Protein AF-A0A4Y2MI01-F1 (afdb_monomer_lite)

Structure (mmCIF, N/CA/C/O backbone):
data_AF-A0A4Y2MI01-F1
#
_entry.id   AF-A0A4Y2MI01-F1
#
loop_
_atom_site.group_PDB
_atom_site.id
_atom_site.type_symbol
_atom_site.label_atom_id
_atom_site.label_alt_id
_atom_site.label_comp_id
_atom_site.label_asym_id
_atom_site.label_entity_id
_atom_site.label_seq_id
_atom_site.pdbx_PDB_ins_code
_atom_site.Cartn_x
_atom_site.Cartn_y
_atom_site.Cartn_z
_atom_site.occupancy
_atom_site.B_iso_or_equiv
_atom_site.auth_seq_id
_atom_site.auth_comp_id
_atom_site.auth_asym_id
_atom_site.auth_atom_id
_atom_site.pdbx_PDB_model_num
ATOM 1 N N . MET A 1 1 ? -54.831 26.199 62.298 1.00 36.19 1 MET A N 1
ATOM 2 C CA . MET A 1 1 ? -54.336 25.929 60.932 1.00 36.19 1 MET A CA 1
ATOM 3 C C . MET A 1 1 ? -53.410 24.727 61.012 1.00 36.19 1 MET A C 1
ATOM 5 O O . MET A 1 1 ? -52.321 24.852 61.553 1.00 36.19 1 MET A O 1
ATOM 9 N N . HIS A 1 2 ? -53.890 23.553 60.602 1.00 41.91 2 HIS A N 1
ATOM 10 C CA . HIS A 1 2 ? -53.070 22.347 60.494 1.00 41.91 2 HIS A CA 1
ATOM 11 C C . HIS A 1 2 ? -52.452 22.337 59.089 1.00 41.91 2 HIS A C 1
ATOM 13 O O . HIS A 1 2 ? -53.153 22.572 58.108 1.00 41.91 2 HIS A O 1
ATOM 19 N N . TRP A 1 3 ? -51.149 22.118 58.976 1.00 38.75 3 TRP A N 1
ATOM 20 C CA . TRP A 1 3 ? -50.514 21.849 57.686 1.00 38.75 3 TRP A CA 1
ATOM 21 C C . TRP A 1 3 ? -50.554 20.329 57.453 1.00 38.75 3 TRP A C 1
ATOM 23 O O . TRP A 1 3 ? -50.405 19.576 58.418 1.00 38.75 3 TRP A O 1
ATOM 33 N N . PRO A 1 4 ? -50.804 19.833 56.230 1.00 50.03 4 PRO A N 1
ATOM 34 C CA . PRO A 1 4 ? -50.780 18.401 55.983 1.00 50.03 4 PRO A CA 1
ATOM 35 C C . PRO A 1 4 ? -49.330 17.921 55.857 1.00 50.03 4 PRO A C 1
ATOM 37 O O . PRO A 1 4 ? -48.544 18.459 55.078 1.00 50.03 4 PRO A O 1
ATOM 40 N N . THR A 1 5 ? -48.981 16.888 56.620 1.00 53.59 5 THR A N 1
ATOM 41 C CA . THR A 1 5 ? -47.731 16.145 56.458 1.00 53.59 5 THR A CA 1
ATOM 42 C C . THR A 1 5 ? -47.745 15.441 55.106 1.00 53.59 5 THR A C 1
ATOM 44 O O . THR A 1 5 ? -48.497 14.491 54.905 1.00 53.59 5 THR A O 1
ATOM 47 N N . ILE A 1 6 ? -46.926 15.915 54.164 1.00 52.81 6 ILE A N 1
ATOM 48 C CA . ILE A 1 6 ? -46.705 15.222 52.893 1.00 52.81 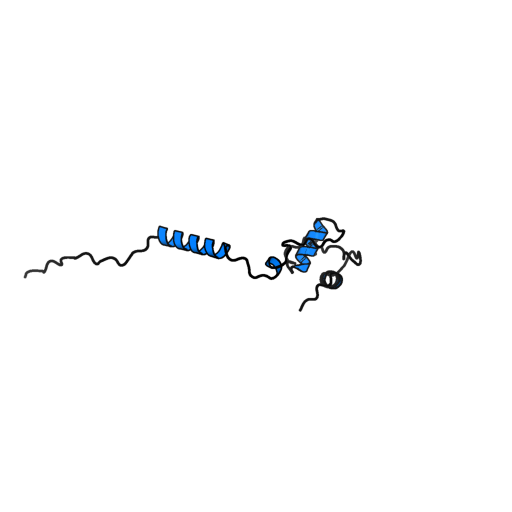6 ILE A CA 1
ATOM 49 C C . ILE A 1 6 ? -45.888 13.968 53.211 1.00 52.81 6 ILE A C 1
ATOM 51 O O . ILE A 1 6 ? -44.682 14.026 53.440 1.00 52.81 6 ILE A O 1
ATOM 55 N N . SER A 1 7 ? -46.581 12.832 53.286 1.00 57.00 7 SER A N 1
ATOM 56 C CA . SER A 1 7 ? -45.966 11.510 53.282 1.00 57.00 7 SER A CA 1
ATOM 57 C C . SER A 1 7 ? -45.394 11.266 51.889 1.00 57.00 7 SER A C 1
ATOM 59 O O . SER A 1 7 ? -46.128 11.021 50.932 1.00 57.00 7 SER A O 1
ATOM 61 N N . SER A 1 8 ? -44.077 11.392 51.757 1.00 55.19 8 SER A N 1
ATOM 62 C CA . SER A 1 8 ? -43.373 11.029 50.531 1.00 55.19 8 SER A CA 1
ATOM 63 C C . SER A 1 8 ? -43.271 9.508 50.458 1.00 55.19 8 SER A C 1
ATOM 65 O O . SER A 1 8 ? -42.322 8.910 50.963 1.00 55.19 8 SER A O 1
ATOM 67 N N . HIS A 1 9 ? -44.264 8.863 49.848 1.00 56.53 9 HIS A N 1
ATOM 68 C CA . HIS A 1 9 ? -44.104 7.490 49.379 1.00 56.53 9 HIS A CA 1
ATOM 69 C C . HIS A 1 9 ? -42.970 7.443 48.339 1.00 56.53 9 HIS A C 1
ATOM 71 O O . HIS A 1 9 ?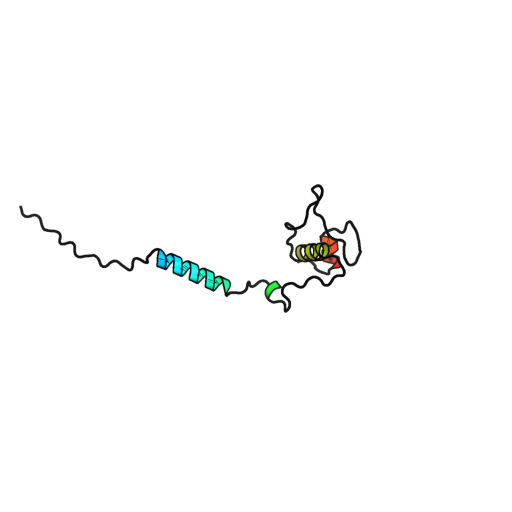 -42.922 8.316 47.467 1.00 56.53 9 HIS A O 1
ATOM 77 N N . PRO A 1 10 ? -42.046 6.466 48.406 1.00 54.25 10 PRO A N 1
ATOM 78 C CA . PRO A 1 10 ? -40.988 6.350 47.416 1.00 54.25 10 PRO A CA 1
ATOM 79 C C . PRO A 1 10 ? -41.616 6.045 46.055 1.00 54.25 10 PRO A C 1
ATOM 81 O O . PRO A 1 10 ? -42.286 5.030 45.870 1.00 54.25 10 PRO A O 1
ATOM 84 N N . ILE A 1 11 ? -41.410 6.958 45.108 1.00 55.97 11 ILE A N 1
ATOM 85 C CA . ILE A 1 11 ? -41.735 6.759 43.697 1.00 55.97 11 ILE A CA 1
ATOM 86 C C . ILE A 1 11 ? -40.931 5.533 43.239 1.00 55.97 11 ILE A C 1
ATOM 88 O O . ILE A 1 11 ? -39.715 5.512 43.453 1.00 55.97 11 ILE A O 1
ATOM 92 N N . PRO A 1 12 ? -41.555 4.500 42.645 1.00 49.97 12 PRO A N 1
ATOM 93 C CA . PRO A 1 12 ? -40.813 3.346 42.167 1.00 49.97 12 PRO A CA 1
ATOM 94 C C . PRO A 1 12 ? -39.921 3.814 41.014 1.00 49.97 12 PRO A C 1
ATOM 96 O O . PRO A 1 12 ? -40.409 4.169 39.942 1.00 49.97 12 PRO A O 1
ATOM 99 N N . SER A 1 13 ? -38.613 3.881 41.275 1.00 56.06 13 SER A N 1
ATOM 100 C CA . SER A 1 13 ? -37.599 4.244 40.289 1.00 56.06 13 SER A CA 1
ATOM 101 C C . SER A 1 13 ? -37.677 3.258 39.127 1.00 56.06 13 SER A C 1
ATOM 103 O O . SER A 1 13 ? -37.401 2.064 39.260 1.00 56.06 13 SER A O 1
ATOM 105 N N . SER A 1 14 ? -38.128 3.772 37.987 1.00 59.22 14 SER A N 1
ATOM 106 C CA . SER A 1 14 ? -38.079 3.110 36.6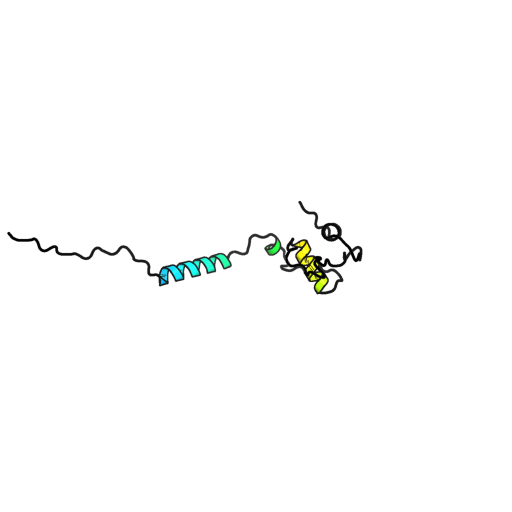94 1.00 59.22 14 SER A CA 1
ATOM 107 C C . SER A 1 14 ? -36.619 2.829 36.347 1.00 59.22 14 SER A C 1
ATOM 109 O O . SER A 1 14 ? -35.959 3.699 35.790 1.00 59.22 14 SER A O 1
ATOM 111 N N . SER A 1 15 ? -36.133 1.629 36.680 1.00 66.38 15 SER A N 1
ATOM 112 C CA . SER A 1 15 ? -34.917 1.002 36.142 1.00 66.38 15 SER A CA 1
ATOM 113 C C . SER A 1 15 ? -33.811 1.998 35.761 1.00 66.38 15 SER A C 1
ATOM 115 O O . SER A 1 15 ? -33.566 2.232 34.574 1.00 66.38 15 SER A O 1
ATOM 117 N N . GLU A 1 16 ? -33.156 2.611 36.747 1.00 68.25 16 GLU A N 1
ATOM 118 C CA . GLU A 1 16 ? -31.948 3.396 36.490 1.00 68.25 16 GLU A CA 1
ATOM 119 C C . GLU A 1 16 ? -30.834 2.442 36.057 1.00 68.25 16 GLU A C 1
ATOM 121 O O . GLU A 1 16 ? -30.147 1.827 36.872 1.00 68.25 16 GLU A O 1
ATOM 126 N N . ILE A 1 17 ? -30.703 2.265 34.742 1.00 73.19 17 ILE A N 1
ATOM 127 C CA . ILE A 1 17 ? -29.620 1.489 34.146 1.00 73.19 17 ILE A CA 1
ATOM 128 C C . ILE A 1 17 ? -28.316 2.144 34.591 1.00 73.19 17 ILE A C 1
ATOM 130 O O . ILE A 1 17 ? -28.054 3.313 34.297 1.00 73.19 17 ILE A O 1
ATOM 134 N N . THR A 1 18 ? -27.498 1.387 35.312 1.00 85.44 18 THR A N 1
ATOM 135 C CA . THR A 1 18 ? -26.257 1.920 35.875 1.00 85.44 18 THR A CA 1
ATOM 136 C C . THR A 1 18 ? -25.252 2.241 34.765 1.00 85.44 18 THR A C 1
ATOM 138 O O . THR A 1 18 ? -25.257 1.636 33.689 1.00 85.44 18 THR A O 1
ATOM 141 N N . PHE A 1 19 ? -24.323 3.166 35.022 1.00 85.06 19 PHE A N 1
ATOM 142 C CA . PHE A 1 19 ? -23.240 3.480 34.079 1.00 85.06 19 PHE A CA 1
ATOM 143 C C . PHE A 1 19 ? -22.452 2.227 33.650 1.00 85.06 19 PHE A C 1
ATOM 145 O O . PHE A 1 19 ? -22.106 2.072 32.479 1.00 85.06 19 PHE A O 1
ATOM 152 N N . LEU A 1 20 ? -22.220 1.303 34.588 1.00 89.81 20 LEU A N 1
ATOM 153 C CA . LEU A 1 20 ? -21.534 0.032 34.346 1.00 89.81 20 LEU A CA 1
ATOM 154 C C . LEU A 1 20 ? -22.307 -0.870 33.377 1.00 89.81 20 LEU A C 1
ATOM 156 O O . LEU A 1 20 ? -21.699 -1.493 32.504 1.00 89.81 20 LEU A O 1
ATOM 160 N N . GLU A 1 21 ? -23.636 -0.917 33.478 1.00 89.31 21 GLU A N 1
ATOM 161 C CA . GLU A 1 21 ? -24.471 -1.641 32.516 1.00 89.31 21 GLU A CA 1
ATOM 162 C C . GLU A 1 21 ? -24.427 -1.011 31.125 1.00 89.31 21 GLU A C 1
ATOM 164 O O . GLU A 1 21 ? -24.303 -1.735 30.138 1.00 89.31 21 GLU A O 1
ATOM 169 N N . LEU A 1 22 ? -24.493 0.320 31.027 1.00 91.25 22 LEU A N 1
ATOM 170 C CA . LEU A 1 22 ? -24.395 1.023 29.743 1.00 91.25 22 LEU A CA 1
ATOM 171 C C . LEU A 1 22 ? -23.039 0.775 29.074 1.00 91.25 22 LEU A C 1
ATOM 173 O O . LEU A 1 22 ? -22.982 0.454 27.885 1.00 91.25 22 LEU A O 1
ATOM 177 N N . 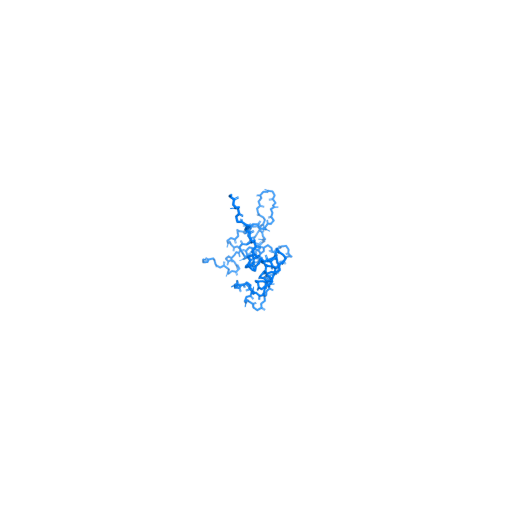PHE A 1 23 ? -21.954 0.858 29.846 1.00 89.25 23 PHE A N 1
ATOM 178 C CA . PHE A 1 23 ? -20.606 0.556 29.373 1.00 89.25 23 PHE A CA 1
ATOM 179 C C . PHE A 1 23 ? -20.487 -0.900 28.902 1.00 89.25 23 PHE A C 1
ATOM 181 O O . PHE A 1 23 ? -19.998 -1.162 27.803 1.00 89.25 23 PHE A O 1
ATOM 188 N N . SER A 1 24 ? -21.009 -1.844 29.688 1.00 87.44 24 SER A N 1
ATOM 189 C CA . SER A 1 24 ? -20.975 -3.272 29.356 1.00 87.44 24 SER A CA 1
ATOM 190 C C . SER A 1 24 ? -21.772 -3.593 28.091 1.00 87.44 24 SER A C 1
ATOM 192 O O . SER A 1 24 ? -21.299 -4.351 27.245 1.00 87.44 24 SER A O 1
ATOM 194 N N . ARG A 1 25 ? -22.952 -2.980 27.909 1.00 91.56 25 ARG A N 1
ATOM 195 C CA . ARG A 1 25 ? -23.761 -3.126 26.686 1.00 91.56 25 ARG A CA 1
ATOM 196 C C . ARG A 1 25 ? -23.037 -2.568 25.462 1.00 91.56 25 ARG A C 1
ATOM 198 O O . ARG A 1 25 ? -23.049 -3.213 24.418 1.00 91.56 25 ARG A O 1
ATOM 205 N N . LYS A 1 26 ? -22.359 -1.424 25.595 1.00 92.12 26 LYS A N 1
ATOM 206 C CA . LYS A 1 26 ? -21.582 -0.818 24.504 1.00 92.12 26 LYS A CA 1
ATOM 207 C C . LYS A 1 26 ? -20.384 -1.680 24.098 1.00 92.12 26 LYS A C 1
ATOM 209 O O . LYS A 1 26 ? -20.154 -1.888 22.910 1.00 92.12 26 LYS A O 1
ATOM 214 N N . GLU A 1 27 ? -19.657 -2.240 25.063 1.00 90.19 27 GLU A N 1
ATOM 215 C CA . GLU A 1 27 ? -18.561 -3.169 24.764 1.00 90.19 27 GLU A CA 1
ATOM 216 C C . GLU A 1 27 ? -19.067 -4.495 24.177 1.00 90.19 27 GLU A C 1
ATOM 218 O O . GLU A 1 27 ? -18.420 -5.054 23.292 1.00 90.19 27 GLU A O 1
ATOM 223 N N . ALA A 1 28 ? -20.234 -4.986 24.607 1.00 87.94 28 ALA A N 1
ATOM 224 C CA . ALA A 1 28 ? -20.869 -6.159 24.009 1.00 87.94 28 ALA A CA 1
ATOM 225 C C . ALA A 1 28 ? -21.286 -5.905 22.549 1.00 87.94 28 ALA A C 1
ATOM 227 O O . ALA A 1 28 ? -20.989 -6.734 21.692 1.00 87.94 28 ALA A O 1
ATOM 228 N N . GLN A 1 29 ? -21.881 -4.745 22.248 1.00 86.19 29 GLN A N 1
ATOM 229 C CA . GLN A 1 29 ? -22.230 -4.336 20.879 1.00 86.19 29 GLN A CA 1
ATOM 230 C C . GLN A 1 29 ? -20.997 -4.243 19.979 1.00 86.19 29 GLN A C 1
ATOM 232 O O . GLN A 1 29 ? -20.951 -4.861 18.917 1.00 86.19 29 GLN A O 1
ATOM 237 N N . LYS A 1 30 ? -19.948 -3.565 20.449 1.00 82.25 30 LYS A N 1
ATOM 238 C CA . LYS A 1 30 ? -18.664 -3.495 19.748 1.00 82.25 30 LYS A CA 1
ATOM 239 C C . LYS A 1 30 ? -18.110 -4.895 19.480 1.00 82.25 30 LYS A C 1
ATOM 241 O O . LYS A 1 30 ? -17.741 -5.194 18.352 1.00 82.25 30 LYS A O 1
ATOM 246 N N . LYS A 1 31 ? -18.102 -5.793 20.475 1.00 81.94 31 LYS A N 1
ATOM 247 C CA . LYS A 1 31 ? -17.686 -7.197 20.284 1.00 81.94 31 LYS A CA 1
ATOM 248 C C . LYS A 1 31 ? -18.526 -7.919 19.229 1.00 81.94 31 LYS A C 1
ATOM 250 O O . LYS A 1 31 ? -17.951 -8.668 18.449 1.00 81.94 31 LYS A O 1
ATOM 255 N N . THR A 1 32 ? -19.840 -7.695 19.172 1.00 82.00 32 THR A N 1
ATOM 256 C CA . THR A 1 32 ? -20.690 -8.293 18.129 1.00 82.00 32 THR A CA 1
ATOM 257 C C . THR A 1 32 ? -20.427 -7.716 16.739 1.00 82.00 32 THR A C 1
ATOM 259 O O . THR A 1 32 ? -20.471 -8.466 15.771 1.00 82.00 32 THR A O 1
ATOM 262 N N . GLU A 1 33 ? -20.070 -6.434 16.626 1.00 79.69 33 GLU A N 1
ATOM 263 C CA . GLU A 1 33 ? -19.648 -5.826 15.354 1.00 79.69 33 GLU A CA 1
ATOM 264 C C . GLU A 1 33 ? -18.345 -6.451 14.831 1.00 79.69 33 GLU A C 1
ATOM 266 O O . GLU A 1 33 ? -18.237 -6.719 13.638 1.00 79.69 33 GLU A O 1
ATOM 271 N N . TRP A 1 34 ? -17.392 -6.785 15.712 1.00 74.69 34 TRP A N 1
ATOM 272 C CA . TRP A 1 34 ? -16.165 -7.504 15.327 1.00 74.69 34 TRP A CA 1
ATOM 273 C C . TRP A 1 34 ? -16.416 -8.924 14.802 1.00 74.69 34 TRP A C 1
ATOM 275 O O . TRP A 1 34 ? -15.573 -9.462 14.084 1.00 74.69 34 TRP A O 1
ATOM 285 N N . LEU A 1 35 ? -17.545 -9.548 15.155 1.00 80.38 35 LEU A N 1
ATOM 286 C CA . LEU A 1 35 ? -17.903 -10.882 14.664 1.00 80.38 35 LEU A CA 1
ATOM 287 C C . LEU A 1 35 ? -18.450 -10.860 13.235 1.00 80.38 35 LEU A C 1
ATOM 289 O O . LEU A 1 35 ? -18.536 -11.917 12.612 1.00 80.38 35 LEU A O 1
ATOM 293 N N . VAL A 1 36 ? -18.815 -9.687 12.711 1.00 78.81 36 VAL A N 1
ATOM 294 C CA . VAL A 1 36 ? -19.255 -9.534 11.326 1.00 78.81 36 VAL A CA 1
ATOM 295 C C . VAL A 1 36 ? -18.016 -9.279 10.466 1.00 78.81 36 VAL A C 1
ATOM 297 O O . VAL A 1 36 ? -17.419 -8.203 10.559 1.00 78.81 36 VAL A O 1
ATOM 300 N N . PRO A 1 37 ? -17.595 -10.234 9.614 1.00 68.50 37 PRO A N 1
ATOM 301 C CA . PRO A 1 37 ? -16.480 -9.995 8.715 1.00 68.50 37 PRO A CA 1
ATOM 302 C C . PRO A 1 37 ? -16.841 -8.834 7.779 1.00 68.50 37 PRO A C 1
ATOM 304 O O . PRO A 1 37 ? -17.964 -8.808 7.261 1.00 68.50 37 PRO A O 1
ATOM 307 N N . PRO A 1 38 ? -15.918 -7.894 7.512 1.00 69.06 38 PRO A N 1
ATOM 308 C CA . PRO A 1 38 ? -16.169 -6.809 6.578 1.00 69.06 38 PRO A CA 1
ATOM 309 C C . PRO A 1 38 ? -16.658 -7.358 5.236 1.00 69.06 38 PRO A C 1
ATOM 311 O O . PRO A 1 38 ? -16.056 -8.265 4.660 1.00 69.06 38 PRO A O 1
ATOM 314 N N . SER A 1 39 ? -17.735 -6.785 4.703 1.00 65.44 39 SER A N 1
ATOM 315 C CA . SER A 1 39 ? -18.364 -7.212 3.446 1.00 65.44 39 SER A CA 1
ATOM 316 C C . SER A 1 39 ? -17.545 -6.870 2.195 1.00 65.44 39 SER A C 1
ATOM 318 O O . SER A 1 39 ? -18.042 -6.997 1.074 1.00 65.44 39 SER A O 1
ATOM 320 N N . HIS A 1 40 ? -16.286 -6.463 2.362 1.00 66.62 40 HIS A N 1
ATOM 321 C CA . HIS A 1 40 ? -15.409 -6.126 1.256 1.00 66.62 40 HIS A CA 1
ATOM 322 C C . HIS A 1 40 ? -15.046 -7.381 0.461 1.00 66.62 40 HIS A C 1
A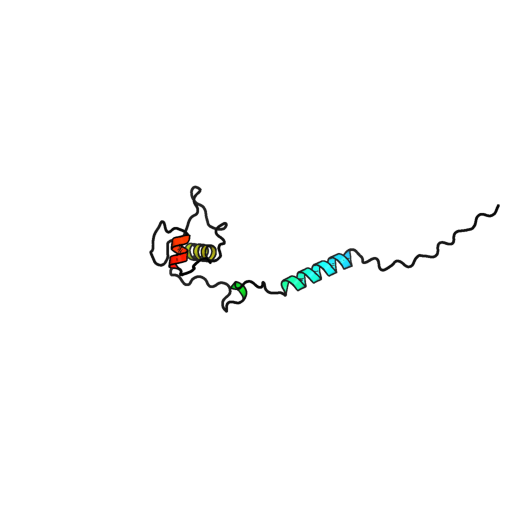TOM 324 O O . HIS A 1 40 ? -14.684 -8.417 1.022 1.00 66.62 40 HIS A O 1
ATOM 330 N N . HIS A 1 41 ? -15.096 -7.272 -0.868 1.00 62.66 41 HIS A N 1
ATOM 331 C CA . HIS A 1 41 ? -14.750 -8.347 -1.803 1.00 62.66 41 HIS A CA 1
ATOM 332 C C . HIS A 1 41 ? -13.369 -8.972 -1.510 1.00 62.66 41 HIS A C 1
ATOM 334 O O . HIS A 1 41 ? -13.175 -10.167 -1.721 1.00 62.66 41 HIS A O 1
ATOM 340 N N . TRP A 1 42 ? -12.444 -8.195 -0.931 1.00 59.41 42 TRP A N 1
ATOM 341 C CA . TRP A 1 42 ? -11.112 -8.641 -0.519 1.00 59.41 42 TRP A CA 1
ATOM 342 C C . TRP A 1 42 ? -11.131 -9.720 0.584 1.00 59.41 42 TRP A C 1
ATOM 344 O O . TRP A 1 42 ? -10.297 -10.623 0.567 1.00 59.41 42 TRP A O 1
ATOM 354 N N . TYR A 1 43 ? -12.117 -9.704 1.490 1.00 61.91 43 TYR A N 1
ATOM 355 C CA . TYR A 1 43 ? -12.290 -10.741 2.520 1.00 61.91 43 TYR A CA 1
ATOM 356 C C . TYR A 1 43 ? -12.982 -12.010 1.998 1.00 61.91 43 TYR A C 1
ATOM 358 O O . TYR A 1 43 ? -12.870 -13.065 2.619 1.00 61.91 43 TYR A O 1
ATOM 366 N N . LYS A 1 44 ? -13.681 -11.933 0.855 1.00 63.94 44 LYS A N 1
ATOM 367 C CA . LYS A 1 44 ? -14.378 -13.075 0.228 1.00 63.94 44 LYS A CA 1
ATOM 368 C C . LYS A 1 44 ? -13.488 -13.888 -0.718 1.00 63.94 44 LYS A C 1
ATOM 370 O O . LYS A 1 44 ? -13.874 -14.976 -1.143 1.00 63.94 44 LYS A O 1
ATOM 375 N N . GLY A 1 45 ? -12.307 -13.381 -1.069 1.00 57.56 45 GLY A N 1
ATOM 376 C CA . GLY A 1 45 ? -11.337 -14.120 -1.870 1.00 57.56 45 GLY A CA 1
ATOM 377 C C . GLY A 1 45 ? -10.733 -15.278 -1.076 1.00 57.56 45 GLY A C 1
ATOM 378 O O . GLY A 1 45 ? -10.377 -15.115 0.086 1.00 57.56 45 GLY A O 1
ATOM 379 N N . LYS A 1 46 ? -10.529 -16.442 -1.713 1.00 57.62 46 LYS A N 1
ATOM 380 C CA . LYS A 1 46 ? -9.918 -17.645 -1.096 1.00 57.62 46 LYS A CA 1
ATOM 381 C C . LYS A 1 46 ? -8.491 -17.438 -0.541 1.00 57.62 46 LYS A C 1
ATOM 383 O O . LYS A 1 46 ? -7.886 -18.392 -0.060 1.00 57.62 46 LYS A O 1
ATOM 388 N N . LYS A 1 47 ? -7.929 -16.229 -0.639 1.00 54.22 47 LYS A N 1
ATOM 389 C CA . LYS A 1 47 ? -6.584 -15.857 -0.192 1.00 54.22 47 LYS A CA 1
ATOM 390 C C . LYS A 1 47 ? -6.571 -14.391 0.281 1.00 54.22 47 LYS A C 1
ATOM 392 O O . LYS A 1 47 ? -6.300 -13.498 -0.525 1.00 54.22 47 LYS A O 1
ATOM 397 N N . PRO A 1 48 ? -6.857 -14.119 1.564 1.00 45.44 48 PRO A N 1
ATOM 398 C CA . PRO A 1 48 ? -6.579 -12.817 2.159 1.00 45.44 48 PRO A CA 1
ATOM 399 C C . PRO A 1 48 ? -5.070 -12.567 2.050 1.00 45.44 48 PRO A C 1
ATOM 401 O O . PRO A 1 48 ? -4.275 -13.418 2.440 1.00 45.44 48 PRO A O 1
ATOM 404 N N . GLY A 1 49 ? -4.664 -11.441 1.465 1.00 52.88 49 GLY A N 1
ATOM 405 C CA . GLY A 1 49 ? -3.244 -11.122 1.303 1.00 52.88 49 GLY A CA 1
ATOM 406 C C . GLY A 1 49 ? -2.545 -11.863 0.164 1.00 52.88 49 GLY A C 1
ATOM 407 O O . GLY A 1 49 ? -1.403 -12.289 0.334 1.00 52.88 49 GLY A O 1
ATOM 408 N N . LEU A 1 50 ? -3.187 -11.997 -1.006 1.00 52.19 50 LEU A N 1
ATOM 409 C CA . LEU A 1 50 ? -2.456 -12.312 -2.233 1.00 52.19 50 LEU A CA 1
ATOM 410 C C . LEU A 1 50 ? -1.396 -11.219 -2.455 1.00 52.19 50 LEU A C 1
ATOM 412 O O . LEU A 1 50 ? -1.660 -10.173 -3.045 1.00 52.19 50 LEU A O 1
ATOM 416 N N . SER A 1 51 ? -0.187 -11.452 -1.944 1.00 58.53 51 SER A N 1
ATOM 417 C CA . SER A 1 51 ? 1.018 -10.872 -2.513 1.00 58.53 51 SER A CA 1
ATOM 418 C C . SER A 1 51 ? 0.902 -11.132 -4.006 1.00 58.53 51 SER A C 1
ATOM 420 O O . SER A 1 51 ? 0.687 -12.276 -4.423 1.00 58.53 51 SER A O 1
ATOM 422 N N . LEU A 1 52 ? 0.930 -10.067 -4.805 1.00 61.50 52 LEU A N 1
ATOM 423 C CA . LEU A 1 52 ? 1.067 -10.221 -6.240 1.00 61.50 52 LEU A CA 1
ATOM 424 C C . LEU A 1 52 ? 2.333 -11.065 -6.416 1.00 61.50 52 LEU A C 1
ATOM 426 O O . LEU A 1 52 ? 3.414 -10.603 -6.053 1.00 61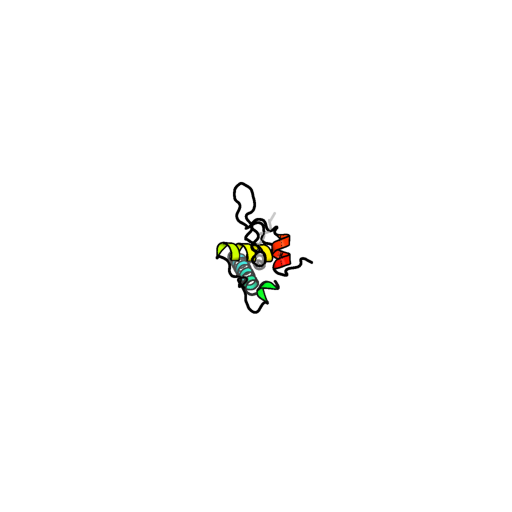.50 52 LEU A O 1
ATOM 430 N N . SER A 1 53 ? 2.184 -12.323 -6.849 1.00 65.50 53 SER A N 1
ATOM 431 C CA . SER A 1 53 ? 3.287 -13.279 -6.996 1.00 65.50 53 SER A CA 1
ATOM 432 C C . SER A 1 53 ? 4.106 -12.881 -8.221 1.00 65.50 53 SER A C 1
ATOM 434 O O . SER A 1 53 ? 4.077 -13.507 -9.275 1.00 65.50 53 SER A O 1
ATOM 436 N N . LEU A 1 54 ? 4.747 -11.729 -8.094 1.00 69.00 54 LEU A N 1
ATOM 437 C CA . LEU A 1 54 ? 5.544 -11.062 -9.094 1.00 69.00 54 LEU A CA 1
ATOM 438 C C . LEU A 1 54 ? 6.994 -11.157 -8.626 1.00 69.00 54 LEU A C 1
ATOM 440 O O . LEU A 1 54 ? 7.252 -10.947 -7.436 1.00 69.00 54 LEU A O 1
ATOM 444 N N . PRO A 1 55 ? 7.940 -11.451 -9.529 1.00 70.88 55 PRO A N 1
ATOM 445 C CA . PRO A 1 55 ? 9.358 -11.485 -9.206 1.00 70.88 55 PRO A CA 1
ATOM 446 C C . PRO A 1 55 ? 9.851 -10.051 -8.969 1.00 70.88 55 PRO A C 1
ATOM 448 O O . PRO A 1 55 ? 10.382 -9.396 -9.859 1.00 70.88 55 PRO A O 1
ATOM 451 N N . CYS A 1 56 ? 9.610 -9.531 -7.771 1.00 75.56 56 CYS A N 1
ATOM 452 C CA . CYS A 1 56 ? 10.050 -8.216 -7.336 1.00 75.56 56 CYS A CA 1
ATOM 453 C C . CYS A 1 56 ? 10.447 -8.272 -5.860 1.00 75.56 56 CYS A C 1
ATOM 455 O O . CYS A 1 56 ? 10.050 -9.181 -5.126 1.00 75.56 56 CYS A O 1
ATOM 457 N N . ASP A 1 57 ? 11.268 -7.321 -5.427 1.00 82.44 57 ASP A N 1
ATOM 458 C CA . ASP A 1 57 ? 11.680 -7.236 -4.033 1.00 82.44 57 ASP A CA 1
ATOM 459 C C . ASP A 1 57 ? 10.475 -6.966 -3.107 1.00 82.44 57 ASP A C 1
ATOM 461 O O . ASP A 1 57 ? 9.384 -6.566 -3.527 1.00 82.44 57 ASP A O 1
ATOM 465 N N . ARG A 1 58 ? 10.672 -7.178 -1.804 1.00 82.12 58 ARG A N 1
ATOM 466 C CA . ARG A 1 58 ? 9.614 -7.032 -0.796 1.00 82.12 58 ARG A CA 1
ATOM 467 C C . ARG A 1 58 ? 8.995 -5.627 -0.773 1.00 82.12 58 ARG A C 1
ATOM 469 O O . ARG A 1 58 ? 7.794 -5.499 -0.510 1.00 82.12 58 ARG A O 1
ATOM 476 N N . GLN A 1 59 ? 9.790 -4.584 -1.011 1.00 81.56 59 GLN A N 1
ATOM 477 C CA . GLN A 1 59 ? 9.312 -3.204 -1.015 1.00 81.56 59 GLN A CA 1
ATOM 478 C C . GLN A 1 59 ? 8.452 -2.952 -2.253 1.00 81.56 59 GLN A C 1
ATOM 480 O O . GLN A 1 59 ? 7.331 -2.460 -2.116 1.00 81.56 59 GLN A O 1
ATOM 485 N N . SER A 1 60 ? 8.914 -3.387 -3.426 1.00 81.50 60 SER A N 1
ATOM 486 C CA . SER A 1 60 ? 8.144 -3.337 -4.668 1.00 81.50 60 SER A CA 1
ATOM 487 C C . SER A 1 60 ? 6.829 -4.104 -4.554 1.00 81.50 60 SER A C 1
ATOM 489 O O . SER A 1 60 ? 5.781 -3.548 -4.869 1.00 81.50 60 SER A O 1
ATOM 491 N N . SER A 1 61 ? 6.845 -5.324 -4.007 1.00 81.62 61 SER A N 1
ATOM 492 C CA . SER A 1 61 ? 5.633 -6.130 -3.789 1.00 81.62 61 SER A CA 1
ATOM 493 C C . SER A 1 61 ? 4.626 -5.408 -2.884 1.00 81.62 61 SER A C 1
ATOM 495 O O . SER A 1 61 ? 3.448 -5.305 -3.220 1.00 81.62 61 SER A O 1
ATOM 497 N N . THR A 1 62 ? 5.097 -4.809 -1.784 1.00 82.06 62 THR A N 1
ATOM 498 C CA . THR A 1 62 ? 4.242 -4.034 -0.868 1.00 82.06 62 THR A CA 1
ATOM 499 C C . THR A 1 62 ? 3.656 -2.793 -1.545 1.00 82.06 62 THR A C 1
ATOM 501 O O . THR A 1 62 ? 2.465 -2.512 -1.396 1.00 82.06 62 THR A O 1
ATOM 504 N N . CYS A 1 63 ? 4.468 -2.048 -2.302 1.00 84.69 63 CYS A N 1
ATOM 505 C CA . CYS A 1 63 ? 4.009 -0.874 -3.040 1.00 84.69 63 CYS A CA 1
ATOM 506 C C . CYS A 1 63 ? 2.982 -1.241 -4.118 1.00 84.69 63 CYS A C 1
ATOM 508 O O . CYS A 1 63 ? 1.980 -0.543 -4.249 1.00 84.69 63 CYS A O 1
ATOM 510 N N . LEU A 1 64 ? 3.186 -2.346 -4.843 1.00 84.38 64 LEU A N 1
ATOM 511 C CA . LEU A 1 64 ? 2.240 -2.836 -5.847 1.00 84.38 64 LEU A CA 1
ATOM 512 C C . LEU A 1 64 ? 0.915 -3.272 -5.211 1.00 84.38 64 LEU A C 1
ATOM 514 O O . LEU A 1 64 ? -0.139 -2.869 -5.691 1.00 84.38 64 LEU A O 1
ATOM 518 N N . SER A 1 65 ? 0.941 -4.018 -4.100 1.00 82.50 65 SER A N 1
ATOM 519 C CA . SER A 1 65 ? -0.283 -4.386 -3.374 1.00 82.50 65 SER A CA 1
ATOM 520 C C . SER A 1 65 ? -1.069 -3.159 -2.904 1.00 82.50 65 SER A C 1
ATOM 522 O O . SER A 1 65 ? -2.292 -3.130 -3.031 1.00 82.50 65 SER A O 1
ATOM 524 N N . ARG A 1 66 ? -0.383 -2.123 -2.401 1.00 85.12 66 ARG A N 1
ATOM 525 C CA . ARG A 1 66 ? -1.026 -0.856 -2.013 1.00 85.12 66 ARG A CA 1
ATOM 526 C C . ARG A 1 66 ? -1.603 -0.110 -3.207 1.00 85.12 66 ARG A C 1
ATOM 528 O O . ARG A 1 66 ? -2.705 0.411 -3.095 1.00 85.12 66 ARG A O 1
ATOM 535 N N . LEU A 1 67 ? -0.877 -0.078 -4.324 1.00 84.81 67 LEU A N 1
ATOM 536 C CA . LEU A 1 67 ? -1.322 0.564 -5.555 1.00 84.81 67 LEU A CA 1
ATOM 537 C C . LEU A 1 67 ? -2.587 -0.105 -6.116 1.00 84.81 67 LEU A C 1
ATOM 539 O O . LEU A 1 67 ? -3.535 0.592 -6.444 1.00 84.81 67 LEU A O 1
ATOM 543 N N . VAL A 1 68 ? -2.626 -1.441 -6.163 1.00 82.19 68 VAL A N 1
ATOM 544 C CA . VAL A 1 68 ? -3.803 -2.214 -6.608 1.00 82.19 68 VAL A CA 1
ATOM 545 C C . VAL A 1 68 ? -5.000 -2.037 -5.671 1.00 82.19 68 VAL A C 1
ATOM 547 O O . VAL A 1 68 ? -6.139 -2.076 -6.116 1.00 82.19 68 VAL A O 1
ATOM 550 N N . SER A 1 69 ? -4.750 -1.810 -4.381 1.00 79.62 69 SER A N 1
ATOM 551 C CA . SER A 1 69 ? -5.806 -1.575 -3.386 1.00 79.62 69 SER A CA 1
ATOM 552 C C . SER A 1 69 ? -6.255 -0.109 -3.310 1.00 79.62 69 SER A C 1
ATOM 554 O O . SER A 1 69 ? -6.942 0.252 -2.362 1.00 79.62 69 SER A O 1
ATOM 556 N N . ASP A 1 70 ? -5.800 0.751 -4.229 1.00 80.69 70 ASP A N 1
ATOM 557 C CA . ASP A 1 70 ? -6.033 2.205 -4.226 1.00 80.69 70 ASP A CA 1
ATOM 558 C C . ASP A 1 70 ? -5.566 2.935 -2.942 1.00 80.69 70 ASP A C 1
ATOM 560 O O . ASP A 1 70 ? -5.898 4.080 -2.646 1.00 80.69 70 ASP A O 1
ATOM 564 N N . HIS A 1 71 ? -4.692 2.308 -2.155 1.00 83.62 71 HIS A N 1
ATOM 565 C CA . HIS A 1 71 ? -4.127 2.893 -0.937 1.00 83.62 71 HIS A CA 1
ATOM 566 C C . HIS A 1 71 ? -2.875 3.729 -1.255 1.00 83.62 71 HIS A C 1
ATOM 568 O O . HIS A 1 71 ? -1.822 3.606 -0.617 1.00 83.62 71 HIS A O 1
ATOM 574 N N . MET A 1 72 ? -2.985 4.612 -2.255 1.00 76.62 72 MET A N 1
ATOM 575 C CA . MET A 1 72 ? -1.871 5.398 -2.803 1.00 76.62 72 MET A CA 1
ATOM 576 C C . MET A 1 72 ? -1.301 6.447 -1.837 1.00 76.62 72 MET A C 1
ATOM 578 O O . MET A 1 72 ? -0.233 7.008 -2.097 1.00 76.62 72 MET A O 1
ATOM 582 N N . ASN A 1 73 ? -2.001 6.749 -0.744 1.00 77.69 73 ASN A N 1
ATOM 583 C CA . ASN A 1 73 ? -1.546 7.692 0.284 1.00 77.69 73 ASN A CA 1
ATOM 584 C C . ASN A 1 73 ? -0.473 7.093 1.202 1.00 77.69 73 ASN A C 1
ATOM 586 O O . ASN A 1 73 ? 0.302 7.830 1.800 1.00 77.69 73 ASN A O 1
ATOM 590 N N . CYS A 1 74 ? -0.381 5.763 1.274 1.00 72.69 74 CYS A N 1
ATOM 591 C CA . CYS A 1 74 ? 0.595 5.053 2.103 1.00 72.69 74 CYS A CA 1
ATOM 592 C C . CYS A 1 74 ? 1.863 4.648 1.327 1.00 72.69 74 CYS A C 1
ATOM 594 O O . CYS A 1 74 ? 2.612 3.769 1.771 1.00 72.69 74 CYS A O 1
ATOM 596 N N . LEU A 1 75 ? 2.076 5.219 0.139 1.00 79.50 75 LEU A N 1
ATOM 597 C CA . LEU A 1 75 ? 3.282 4.995 -0.656 1.00 79.50 75 LEU A CA 1
ATOM 598 C C . LEU A 1 75 ? 4.434 5.859 -0.139 1.00 79.50 75 LEU A C 1
ATOM 600 O O . LEU A 1 75 ? 4.229 6.957 0.373 1.00 79.50 75 LEU A O 1
ATOM 604 N N . THR A 1 76 ? 5.655 5.343 -0.261 1.00 81.94 76 THR A N 1
ATOM 605 C CA . THR A 1 76 ? 6.864 6.041 0.180 1.00 81.94 76 THR A CA 1
ATOM 606 C C . THR A 1 76 ? 7.115 7.279 -0.683 1.00 81.94 76 THR A C 1
ATOM 608 O O . THR A 1 76 ? 6.918 7.247 -1.899 1.00 81.94 76 THR A O 1
ATOM 611 N N . TYR A 1 77 ? 7.581 8.360 -0.060 1.00 82.00 77 TYR A N 1
ATOM 612 C CA . TYR A 1 77 ? 8.013 9.582 -0.738 1.00 82.00 77 TYR A CA 1
ATOM 613 C C . TYR A 1 77 ? 9.542 9.699 -0.690 1.00 82.00 77 TYR A C 1
ATOM 615 O O . TYR A 1 77 ? 10.152 9.379 0.328 1.00 82.00 77 TYR A O 1
ATOM 623 N N . SER A 1 78 ? 10.148 10.183 -1.772 1.00 81.38 78 SER A N 1
ATOM 624 C CA . SER A 1 78 ? 11.550 10.617 -1.838 1.00 81.38 78 SER A CA 1
ATOM 625 C C . SER A 1 78 ? 11.603 11.962 -2.546 1.00 81.38 78 SER A C 1
ATOM 627 O O . SER A 1 78 ? 10.942 12.129 -3.568 1.00 81.38 78 SER A O 1
ATOM 629 N N . GLU A 1 79 ? 12.357 12.922 -2.003 1.00 87.62 79 GLU A N 1
ATOM 630 C CA . GLU A 1 79 ? 12.550 14.251 -2.614 1.00 87.62 79 GLU A CA 1
ATOM 631 C C . GLU A 1 79 ? 11.224 14.943 -3.004 1.00 87.62 79 GLU A C 1
ATOM 633 O O . GLU A 1 79 ? 11.106 15.571 -4.052 1.00 87.62 79 GLU A O 1
ATOM 638 N N . GLY A 1 80 ? 10.178 14.770 -2.188 1.00 83.94 80 GLY A N 1
ATOM 639 C CA . GLY A 1 80 ? 8.843 15.327 -2.451 1.00 83.94 80 GLY A CA 1
ATOM 640 C C . GLY A 1 80 ? 8.012 14.582 -3.505 1.00 83.94 80 GLY A C 1
ATOM 641 O O . GLY A 1 80 ? 6.852 14.926 -3.718 1.00 83.94 80 GLY A O 1
ATOM 642 N N . ASN A 1 81 ? 8.546 13.527 -4.120 1.00 83.38 81 ASN A N 1
ATOM 643 C CA . ASN A 1 81 ? 7.868 12.726 -5.134 1.00 83.38 81 ASN A CA 1
ATOM 644 C C . ASN A 1 81 ? 7.436 11.363 -4.578 1.00 83.38 81 ASN A C 1
ATOM 646 O O . ASN A 1 81 ? 8.177 10.714 -3.837 1.00 83.38 81 ASN A O 1
ATOM 650 N N . LYS A 1 82 ? 6.241 10.897 -4.967 1.00 82.25 82 LYS A N 1
ATOM 651 C CA . LYS A 1 82 ? 5.814 9.517 -4.688 1.00 82.25 82 LYS A CA 1
ATOM 652 C C . LYS A 1 82 ? 6.713 8.550 -5.454 1.00 82.25 82 LYS A C 1
ATOM 654 O O . LYS A 1 82 ? 6.866 8.671 -6.669 1.00 82.25 82 LYS A O 1
ATOM 659 N N . ILE A 1 83 ? 7.271 7.580 -4.741 1.00 82.56 83 ILE A N 1
ATOM 660 C CA . ILE A 1 83 ? 8.084 6.521 -5.330 1.00 82.56 83 ILE A CA 1
ATOM 661 C C . ILE A 1 83 ? 7.148 5.398 -5.758 1.00 82.56 83 ILE A C 1
ATOM 663 O O . ILE A 1 83 ? 6.440 4.814 -4.933 1.00 82.56 83 ILE A O 1
ATOM 667 N N . TYR A 1 84 ? 7.170 5.081 -7.047 1.00 82.62 84 TYR A N 1
ATOM 668 C CA . TYR A 1 84 ? 6.460 3.934 -7.592 1.00 82.62 84 TYR A CA 1
ATOM 669 C C . TYR A 1 84 ? 7.443 2.806 -7.899 1.00 82.62 84 TYR A C 1
ATOM 671 O O . TYR A 1 84 ? 8.577 3.076 -8.302 1.00 82.62 84 TYR A O 1
ATOM 679 N N . PRO A 1 85 ? 7.030 1.546 -7.701 1.00 81.94 85 PRO A N 1
ATOM 680 C CA . PRO A 1 85 ? 7.842 0.406 -8.085 1.00 81.94 85 PRO A CA 1
ATOM 681 C C . PRO A 1 85 ? 7.952 0.325 -9.610 1.00 81.94 85 PRO A C 1
ATOM 683 O O . PRO A 1 85 ? 7.133 0.878 -10.348 1.00 81.94 85 PRO A O 1
ATOM 686 N N . LEU A 1 86 ? 8.952 -0.413 -10.084 1.00 84.81 86 LEU A N 1
ATOM 687 C CA . LEU A 1 86 ? 9.061 -0.761 -11.496 1.00 84.81 86 LEU A CA 1
ATOM 688 C C . LEU A 1 86 ? 7.798 -1.485 -11.958 1.00 84.81 86 LEU A C 1
ATOM 690 O O . LEU A 1 86 ? 7.244 -2.311 -11.231 1.00 84.81 86 LEU A O 1
ATOM 694 N N . CYS A 1 87 ? 7.374 -1.222 -13.196 1.00 85.06 87 CYS A N 1
ATOM 695 C CA . CYS A 1 87 ? 6.372 -2.076 -13.818 1.00 85.06 87 CYS A CA 1
ATOM 696 C C . CYS A 1 87 ? 6.956 -3.496 -13.929 1.00 85.06 87 CYS A C 1
ATOM 698 O O . CYS A 1 87 ? 7.963 -3.675 -14.607 1.00 85.06 87 CYS A O 1
ATOM 700 N N . PRO A 1 88 ? 6.349 -4.521 -13.322 1.00 77.38 88 PRO A N 1
ATOM 701 C CA . PRO A 1 88 ? 6.922 -5.865 -13.299 1.00 77.38 88 PRO A CA 1
ATOM 702 C C . PRO A 1 88 ? 6.877 -6.547 -14.675 1.00 77.38 88 PRO A C 1
ATOM 704 O O . PRO A 1 88 ? 7.655 -7.461 -14.926 1.00 77.38 88 PRO A O 1
ATOM 707 N N . LYS A 1 89 ? 6.007 -6.084 -15.587 1.00 80.69 89 LYS A N 1
ATOM 708 C CA . LYS A 1 89 ? 5.964 -6.555 -16.981 1.00 80.69 89 LYS A CA 1
ATOM 709 C C . LYS A 1 89 ? 6.930 -5.812 -17.902 1.00 80.69 89 LYS A C 1
ATOM 711 O O . LYS A 1 89 ? 7.503 -6.424 -18.792 1.00 80.69 89 LYS A O 1
ATOM 716 N N . CYS A 1 90 ? 7.093 -4.505 -17.706 1.00 83.12 90 CYS A N 1
ATOM 717 C CA . CYS A 1 90 ? 7.848 -3.644 -18.625 1.00 83.12 90 CYS A CA 1
ATOM 718 C C . CYS A 1 90 ? 9.230 -3.235 -18.093 1.00 83.12 90 CYS A C 1
ATOM 720 O O . CYS A 1 90 ? 10.006 -2.639 -18.827 1.00 83.12 90 CYS A O 1
ATOM 722 N N . GLN A 1 91 ? 9.518 -3.499 -16.816 1.00 80.44 91 GLN A N 1
ATOM 723 C CA . GLN A 1 91 ? 10.740 -3.124 -16.088 1.00 80.44 91 GLN A CA 1
ATOM 724 C C . GLN A 1 91 ? 11.114 -1.629 -16.192 1.00 80.44 91 GLN A C 1
ATOM 726 O O . GLN A 1 91 ? 12.273 -1.243 -16.063 1.00 80.44 91 GLN A O 1
ATOM 731 N N . GLN A 1 92 ? 10.124 -0.754 -16.397 1.00 79.31 92 GLN A N 1
ATOM 732 C CA . GLN A 1 92 ? 10.340 0.675 -16.636 1.00 79.31 92 GLN A CA 1
ATOM 733 C C . GLN A 1 92 ? 10.492 1.473 -15.322 1.00 79.31 92 GLN A C 1
ATOM 735 O O . GLN A 1 92 ? 9.575 1.494 -14.501 1.00 79.31 92 GLN A O 1
ATOM 740 N N . HIS A 1 93 ? 11.598 2.220 -15.176 1.00 65.31 93 HIS A N 1
ATOM 741 C CA . HIS A 1 93 ? 11.973 3.037 -13.994 1.00 65.31 93 HIS A CA 1
ATOM 742 C C . HIS A 1 93 ? 11.115 4.287 -13.732 1.00 65.31 93 HIS A C 1
ATOM 744 O O . HIS A 1 93 ? 11.286 4.971 -12.724 1.00 65.31 93 HIS A O 1
ATOM 750 N N . ARG A 1 94 ? 10.190 4.602 -14.644 1.00 71.88 94 ARG A N 1
ATOM 751 C CA . ARG A 1 94 ? 9.276 5.757 -14.569 1.00 71.88 94 ARG A CA 1
ATOM 752 C C . ARG A 1 94 ? 7.858 5.387 -14.993 1.00 71.88 94 ARG A C 1
ATOM 754 O O . ARG A 1 94 ? 7.169 6.152 -15.662 1.00 71.88 94 ARG A O 1
ATOM 761 N N . ALA A 1 95 ? 7.447 4.173 -14.654 1.00 76.56 95 ALA A N 1
ATOM 762 C CA . ALA A 1 95 ? 6.090 3.726 -14.886 1.00 76.56 95 ALA A CA 1
ATOM 763 C C . ALA A 1 95 ? 5.106 4.591 -14.079 1.00 76.56 95 ALA A C 1
ATOM 765 O O . ALA A 1 95 ? 5.241 4.729 -12.864 1.00 76.56 95 ALA A O 1
ATOM 766 N N . SER A 1 96 ? 4.118 5.188 -14.752 1.00 84.69 96 SER A N 1
ATOM 767 C CA . SER A 1 96 ? 3.040 5.884 -14.049 1.00 84.69 96 SER A CA 1
ATOM 768 C C . SER A 1 96 ? 2.165 4.872 -13.294 1.00 84.69 96 SER A C 1
ATOM 770 O O . SER A 1 96 ? 2.067 3.718 -13.721 1.00 84.69 96 SER A O 1
ATOM 772 N N . PRO A 1 97 ? 1.469 5.279 -12.221 1.00 84.81 97 PRO A N 1
ATOM 773 C CA . PRO A 1 97 ? 0.564 4.395 -11.475 1.00 84.81 97 PRO A CA 1
ATOM 774 C C . PRO A 1 97 ? -0.453 3.707 -12.387 1.00 84.81 97 PRO A C 1
ATOM 776 O O . PRO A 1 97 ? -0.625 2.493 -12.334 1.00 84.81 97 PRO A O 1
ATOM 779 N N . LYS A 1 98 ? -1.037 4.486 -13.305 1.00 86.38 98 LYS A N 1
ATOM 780 C CA . LYS A 1 98 ? -1.980 4.010 -14.318 1.00 86.38 98 LYS A CA 1
ATOM 781 C C . LYS A 1 98 ? -1.354 2.974 -15.251 1.00 86.38 98 LYS A C 1
ATOM 783 O O . LYS A 1 98 ? -1.969 1.954 -15.523 1.00 86.38 98 LYS A O 1
ATOM 788 N N . HIS A 1 99 ? -0.123 3.199 -15.713 1.00 87.44 99 HIS A N 1
ATOM 789 C CA . HIS A 1 99 ? 0.583 2.210 -16.528 1.00 87.44 99 HIS A CA 1
ATOM 790 C C . HIS A 1 99 ? 0.792 0.898 -15.763 1.00 87.44 99 HIS A C 1
ATOM 792 O O . HIS A 1 99 ? 0.535 -0.165 -16.314 1.00 87.44 99 HIS A O 1
ATOM 798 N N . ILE A 1 100 ? 1.232 0.961 -14.503 1.00 86.38 100 ILE A N 1
ATOM 799 C CA . ILE A 1 100 ? 1.477 -0.237 -13.688 1.00 86.38 100 ILE A CA 1
ATOM 800 C C . ILE A 1 100 ? 0.180 -1.031 -13.506 1.00 86.38 100 ILE A C 1
ATOM 802 O O . ILE A 1 100 ? 0.185 -2.242 -13.708 1.00 86.38 100 ILE A O 1
ATOM 806 N N . LEU A 1 101 ? -0.926 -0.358 -13.180 1.00 84.56 101 LEU A N 1
ATOM 807 C CA . LEU A 1 101 ? -2.241 -0.984 -13.012 1.00 84.56 101 LEU A CA 1
ATOM 808 C C . LEU A 1 101 ? -2.735 -1.644 -14.305 1.00 84.56 101 LEU A C 1
ATOM 810 O O . LEU A 1 101 ? -3.041 -2.837 -14.295 1.00 84.56 101 LEU A O 1
ATOM 814 N N . ASN A 1 102 ? -2.683 -0.923 -15.428 1.00 86.19 102 ASN A N 1
ATOM 815 C CA . ASN A 1 102 ? -3.039 -1.464 -16.741 1.00 86.19 102 ASN A CA 1
ATOM 816 C C . ASN A 1 102 ? -2.162 -2.674 -17.103 1.00 86.19 102 ASN A C 1
ATOM 818 O O . ASN A 1 102 ? -2.649 -3.695 -17.582 1.00 86.19 102 ASN A O 1
ATOM 822 N N . CYS A 1 103 ? -0.853 -2.604 -16.834 1.00 85.44 103 CYS A N 1
ATOM 823 C CA . CYS A 1 103 ? 0.048 -3.732 -17.052 1.00 85.44 103 CYS A CA 1
ATOM 824 C C . CYS A 1 103 ? -0.310 -4.930 -16.174 1.00 85.44 103 CYS A C 1
ATOM 826 O O . CYS A 1 103 ? -0.155 -6.066 -16.613 1.00 85.44 103 CYS A O 1
ATOM 828 N N . LEU A 1 104 ? -0.800 -4.715 -14.959 1.00 80.44 104 LEU A N 1
ATOM 829 C CA . LEU A 1 104 ? -1.269 -5.789 -14.089 1.00 80.44 104 LEU A CA 1
ATOM 830 C C . LEU A 1 104 ? -2.667 -6.312 -14.464 1.00 80.44 104 LEU A C 1
ATOM 832 O O . LEU A 1 104 ? -3.061 -7.347 -13.936 1.00 80.44 104 LEU A O 1
ATOM 836 N N . GLY A 1 105 ? -3.369 -5.675 -15.408 1.00 79.62 105 GLY A N 1
ATOM 837 C CA . GLY A 1 105 ? -4.741 -6.034 -15.778 1.00 79.62 105 GLY A CA 1
ATOM 838 C C . GLY A 1 105 ? -5.770 -5.615 -14.726 1.00 79.62 105 GLY A C 1
ATOM 839 O O . GLY A 1 105 ? -6.815 -6.247 -14.606 1.00 79.62 105 GLY A O 1
ATOM 840 N N . HIS A 1 106 ? -5.449 -4.594 -13.929 1.00 70.75 106 HIS A N 1
ATOM 841 C CA . HIS A 1 106 ? -6.397 -3.937 -13.039 1.00 70.75 106 HIS A CA 1
ATOM 842 C C . HIS A 1 106 ? -6.944 -2.706 -13.764 1.00 70.75 106 HIS A C 1
ATOM 844 O O . HIS A 1 106 ? -6.339 -1.635 -13.710 1.00 70.75 106 HIS A O 1
ATOM 850 N N . ASP A 1 107 ? -8.054 -2.887 -14.476 1.00 50.31 107 ASP A N 1
ATOM 851 C CA . ASP A 1 107 ? -8.806 -1.790 -15.078 1.00 50.31 107 ASP A CA 1
ATOM 852 C C . ASP A 1 107 ? -9.703 -1.159 -14.002 1.00 50.31 107 ASP A C 1
ATOM 854 O O . ASP A 1 107 ? -10.373 -1.860 -13.243 1.00 50.31 107 ASP A O 1
ATOM 858 N N . TRP A 1 108 ? -9.658 0.167 -13.892 1.00 51.84 108 TRP A N 1
ATOM 859 C CA . TRP A 1 108 ? -10.551 0.938 -13.030 1.00 51.84 108 TRP A CA 1
ATOM 860 C C . TRP A 1 108 ? -11.888 1.134 -13.756 1.00 51.84 108 TRP A C 1
ATOM 862 O O . TRP A 1 108 ? -11.898 1.765 -14.815 1.00 51.84 108 TRP A O 1
ATOM 872 N N . GLU A 1 109 ? -12.985 0.624 -13.189 1.00 36.84 109 GLU A N 1
ATOM 873 C CA . GLU A 1 109 ? -14.357 1.096 -13.458 1.00 36.84 109 GLU A CA 1
ATOM 874 C C . GLU A 1 109 ? -14.797 2.060 -12.352 1.00 36.84 109 GLU A C 1
ATOM 876 O O . GLU A 1 109 ? -14.646 1.709 -11.158 1.00 36.84 109 GLU A O 1
#

Secondary structure (DSSP, 8-state):
-PPP----PPP-------HHHHHHHHHHHHHHHHTS----HHHHSSSTT-----S--HHHHHHHHHHHTT-GGGS-EETTEE--PPPTTT--TT--HHHHHHHHT----

Radius of gyration: 29.51 Å; chains: 1; bounding box: 67×44×80 Å

pLDDT: mean 73.43, std 13.91, range [36.19, 92.12]

Foldseek 3Di:
DDDDDPPDDDDPPDDPQDPVNVVVVVVVVVVVVVVDPPPDPLVVDPDNDPQVPFPDDPLQSVLLVCLLVVVQVPADDDPNDGQHHALSVPRDRDQDSVNSCVSVVNDDD

Organism: Araneus ventricosus (NCBI:txid182803)

Sequence (109 aa):
MHWPTISSHPIPSSSEITFLELFSRKEAQKKTEWLVPPSHHWYKGKKPGLSLSLPCDRQSSTCLSRLVSDHMNCLTYSEGNKIYPLCPKCQQHRASPKHILNCLGHDWE